Protein AF-A0AAD7VW87-F1 (afdb_monomer_lite)

Radius of gyration: 17.22 Å; chains: 1; bounding box: 42×26×53 Å

pLDDT: mean 72.44, std 13.9, range [43.69, 93.88]

Secondary structure (DSSP, 8-state):
--HHHHHHHHHHHHHHHHHHHSTT--HHHHHHHHHHHHHHHHHHHHHHHTT--S-TT-PPPHHHHHHHHHHHHHHHHHHHHHHHTT---TTHHHHHHHHHHSBPPPBHHHHT--SHHHHHHHHHHHHHH-SSSSPPBHHHHHHGGG--S-TTHHHHHHHHHHHHHHB-HHHHHHHHHHTT-

Sequence (181 aa):
MSEQQRLNNEAITIYLLLQAREKELKEHECVRLLWTTGKISTKAFTVGYKGENKSNSILPSWEEWAFRESMRRTFMVLFLIALLTEIQTDYWPTCSSGLMEAFLPCSEDLWKSSNREDWEAKYKHDLERRQSTEMLKFKTLKNSQQFEQGTDETACLEDLKDCAARVDAFGATVMMAALTL

InterPro domains:
  IPR007219 Xylanolytic transcriptional activator, regulatory domain [PF04082] (53-137)

Organism: NCBI:txid54092

Foldseek 3Di:
DPPVVVVVLVVVLVVLVVVLPPPPPDPVNVVVVLVVLLVLLVVLLCLLQVDPPLDPPDDDQLVSVLSSLVSLLSNLSSVVSCVVSVDDDPSCVCSLVSQQSRAQHFFPQLNPQPDRVSNVVVVVVLVVPQPDSDGHGLVLLQCLVVDDDDPVNVSVVVNVVVRCVGHDPSSVVSSVVSNVD

Structure (mmCIF, N/CA/C/O backbone):
data_AF-A0AAD7VW87-F1
#
_entry.id   AF-A0AAD7VW87-F1
#
loop_
_atom_site.group_PDB
_atom_site.id
_atom_site.type_symbol
_atom_site.label_atom_id
_atom_site.label_alt_id
_atom_site.label_comp_id
_atom_site.label_asym_id
_atom_site.label_entity_id
_atom_site.label_seq_id
_atom_site.pdbx_PDB_ins_code
_atom_site.Cartn_x
_atom_site.Cartn_y
_atom_site.Cartn_z
_atom_site.occupancy
_atom_site.B_iso_or_equiv
_atom_site.auth_seq_id
_atom_site.auth_comp_id
_atom_site.auth_asym_id
_atom_site.auth_atom_id
_atom_site.pdbx_PDB_model_num
ATOM 1 N N . MET A 1 1 ? -13.477 3.279 -7.056 1.00 47.75 1 MET A N 1
ATOM 2 C CA . MET A 1 1 ? -12.502 3.074 -8.153 1.00 47.75 1 MET A CA 1
ATOM 3 C C . MET A 1 1 ? -13.271 2.557 -9.356 1.00 47.75 1 MET A C 1
ATOM 5 O O . MET A 1 1 ? -14.011 1.598 -9.182 1.00 47.75 1 MET A O 1
ATOM 9 N N . SER A 1 2 ? -13.183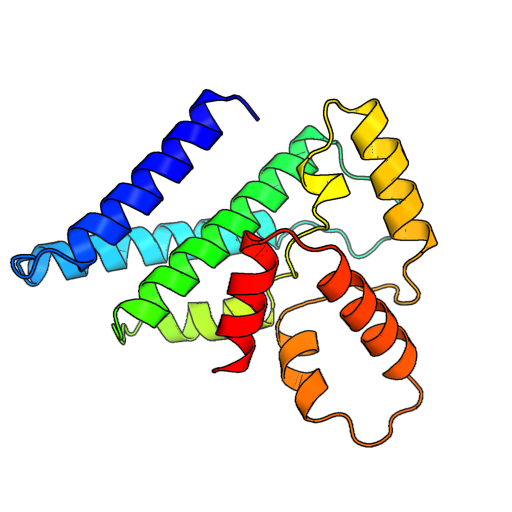 3.198 -10.526 1.00 53.62 2 SER A N 1
ATOM 10 C CA . SER A 1 2 ? -13.823 2.635 -11.720 1.00 53.62 2 SER A CA 1
ATOM 11 C C . SER A 1 2 ? -13.105 1.339 -12.093 1.00 53.62 2 SER A C 1
ATOM 13 O O . SER A 1 2 ? -11.883 1.241 -11.971 1.00 53.62 2 SER A O 1
ATOM 15 N N . GLU A 1 3 ? -13.857 0.339 -12.536 1.00 55.19 3 GLU A N 1
ATOM 16 C CA . GLU A 1 3 ? -13.315 -0.935 -13.019 1.00 55.19 3 GLU A CA 1
ATOM 17 C C . GLU A 1 3 ? -12.207 -0.717 -14.067 1.00 55.19 3 GLU A C 1
ATOM 19 O O . GLU A 1 3 ? -11.168 -1.373 -14.038 1.00 55.19 3 GLU A O 1
ATOM 24 N N . GLN A 1 4 ? -12.362 0.327 -14.886 1.00 47.00 4 GLN A N 1
ATOM 25 C CA . GLN A 1 4 ? -11.379 0.774 -15.867 1.00 47.00 4 GLN A CA 1
ATOM 26 C C . GLN A 1 4 ? -10.015 1.141 -15.260 1.00 47.00 4 GLN A C 1
ATOM 28 O O . GLN A 1 4 ? -8.979 0.826 -15.840 1.00 47.00 4 GLN A O 1
ATOM 33 N N . GLN A 1 5 ? -9.983 1.802 -14.100 1.00 43.69 5 GLN A N 1
ATOM 34 C CA . GLN A 1 5 ? -8.725 2.192 -13.456 1.00 43.69 5 GLN A CA 1
ATOM 35 C C . GLN A 1 5 ? -7.957 0.964 -12.944 1.00 43.69 5 GLN A C 1
ATOM 37 O O . GLN A 1 5 ? -6.731 0.920 -13.038 1.00 43.69 5 GLN A O 1
ATOM 42 N N . ARG A 1 6 ? -8.685 -0.046 -12.443 1.00 53.44 6 ARG A N 1
ATOM 43 C CA . ARG A 1 6 ? -8.113 -1.323 -11.990 1.00 53.44 6 ARG A CA 1
ATOM 44 C C . ARG A 1 6 ? -7.504 -2.086 -13.165 1.00 53.44 6 ARG A C 1
ATOM 46 O O . ARG A 1 6 ? -6.335 -2.451 -13.104 1.00 53.44 6 ARG A O 1
ATOM 53 N N . LEU A 1 7 ? -8.262 -2.217 -14.254 1.00 57.19 7 LEU A N 1
ATOM 54 C CA . LEU A 1 7 ? -7.816 -2.878 -15.482 1.00 57.19 7 LEU A CA 1
ATOM 55 C C . LEU A 1 7 ? -6.590 -2.191 -16.098 1.00 57.19 7 LEU A C 1
ATOM 57 O O . LEU A 1 7 ? -5.672 -2.866 -16.552 1.00 57.19 7 LEU A O 1
ATOM 61 N N . ASN A 1 8 ? -6.528 -0.857 -16.065 1.00 51.19 8 ASN A N 1
ATOM 62 C CA . ASN A 1 8 ? -5.368 -0.117 -16.567 1.00 51.19 8 ASN A CA 1
ATOM 63 C C . ASN A 1 8 ? -4.101 -0.401 -15.742 1.00 51.19 8 ASN A C 1
ATOM 65 O O . ASN A 1 8 ? -3.027 -0.584 -16.313 1.00 51.19 8 ASN A O 1
ATOM 69 N N . ASN A 1 9 ? -4.213 -0.469 -14.413 1.00 52.62 9 ASN A N 1
ATOM 70 C CA . ASN A 1 9 ? -3.076 -0.781 -13.544 1.00 52.62 9 ASN A CA 1
ATOM 71 C C . ASN A 1 9 ? -2.623 -2.242 -13.700 1.00 52.62 9 ASN A C 1
ATOM 73 O O . ASN A 1 9 ? -1.421 -2.509 -13.754 1.00 52.62 9 ASN A O 1
ATOM 77 N N . GLU A 1 10 ? -3.570 -3.176 -13.822 1.00 64.12 10 GLU A N 1
ATOM 78 C CA . GLU A 1 10 ? -3.289 -4.591 -14.099 1.00 64.12 10 GLU A CA 1
ATOM 79 C C . GLU A 1 10 ? -2.579 -4.751 -15.453 1.00 64.12 10 GLU A C 1
ATOM 81 O O . GLU A 1 10 ? -1.539 -5.402 -15.529 1.00 64.12 10 GLU A O 1
ATOM 86 N N . ALA A 1 11 ? -3.061 -4.075 -16.501 1.00 63.34 11 ALA A N 1
ATOM 87 C CA . ALA A 1 11 ? -2.470 -4.112 -17.837 1.00 63.34 11 ALA A CA 1
ATOM 88 C C . ALA A 1 11 ? -1.051 -3.523 -17.881 1.00 63.34 11 ALA A C 1
ATOM 90 O O . ALA A 1 11 ? -0.169 -4.115 -18.497 1.00 63.34 11 ALA A O 1
ATOM 91 N N . ILE A 1 12 ? -0.804 -2.396 -17.200 1.00 65.75 12 ILE A N 1
ATOM 92 C CA . ILE A 1 12 ? 0.541 -1.806 -17.095 1.00 65.75 12 ILE A CA 1
ATOM 93 C C . ILE A 1 12 ? 1.482 -2.753 -16.343 1.00 65.75 12 ILE A C 1
ATOM 95 O O . ILE A 1 12 ? 2.600 -2.978 -16.793 1.00 65.75 12 ILE A O 1
ATOM 99 N N . THR A 1 13 ? 1.032 -3.358 -15.242 1.00 58.69 13 THR A N 1
ATOM 100 C CA . THR A 1 13 ? 1.845 -4.316 -14.473 1.00 58.69 13 THR A CA 1
ATOM 101 C C . THR A 1 13 ? 2.204 -5.543 -15.313 1.00 58.69 13 THR A C 1
ATOM 103 O O . THR A 1 13 ? 3.365 -5.941 -15.357 1.00 58.69 13 THR A O 1
ATOM 106 N N . ILE A 1 14 ? 1.234 -6.110 -16.037 1.00 69.81 14 ILE A N 1
ATOM 107 C CA . ILE A 1 14 ? 1.452 -7.250 -16.938 1.00 69.81 14 ILE A CA 1
ATOM 108 C C . ILE A 1 14 ? 2.393 -6.867 -18.081 1.00 69.81 14 ILE A C 1
ATOM 110 O O . ILE A 1 14 ? 3.319 -7.616 -18.374 1.00 69.81 14 ILE A O 1
ATOM 114 N N . TYR A 1 15 ? 2.197 -5.698 -18.696 1.00 65.56 15 TYR A N 1
ATOM 115 C CA . TYR A 1 15 ? 3.080 -5.191 -19.743 1.00 65.56 15 TYR A CA 1
ATOM 116 C C . TYR A 1 15 ? 4.521 -5.084 -19.241 1.00 65.56 15 TYR A C 1
ATOM 118 O O . TYR A 1 15 ? 5.422 -5.600 -19.890 1.00 65.56 15 TYR A O 1
ATOM 126 N N . LEU A 1 16 ? 4.736 -4.508 -18.054 1.00 62.28 16 LEU A N 1
ATOM 127 C CA . LEU A 1 16 ? 6.062 -4.373 -17.447 1.00 62.28 16 LEU A CA 1
ATOM 128 C C . LEU A 1 16 ? 6.718 -5.736 -17.164 1.00 62.28 16 LEU A C 1
ATOM 130 O O . LEU A 1 16 ? 7.903 -5.911 -17.440 1.00 62.28 16 LEU A O 1
ATOM 134 N N . LEU A 1 17 ? 5.954 -6.714 -16.666 1.00 62.94 17 LEU A N 1
ATOM 135 C CA . LEU A 1 17 ? 6.446 -8.072 -16.400 1.00 62.94 17 LEU A CA 1
ATOM 136 C C . LEU A 1 17 ? 6.761 -8.853 -17.686 1.00 62.94 17 LEU A C 1
ATOM 138 O O . LEU A 1 17 ? 7.748 -9.586 -17.737 1.00 62.94 17 LEU A O 1
ATOM 142 N N . LEU A 1 18 ? 5.942 -8.695 -18.731 1.00 64.25 18 LEU A N 1
ATOM 143 C CA . LEU A 1 18 ? 6.184 -9.295 -20.046 1.00 64.25 18 LEU A CA 1
ATOM 144 C C . LEU A 1 18 ? 7.419 -8.682 -20.709 1.00 64.25 18 LEU A C 1
ATOM 146 O O . LEU A 1 18 ? 8.260 -9.420 -21.219 1.00 64.25 18 LEU A O 1
ATOM 150 N N . GLN A 1 19 ? 7.565 -7.358 -20.632 1.00 61.91 19 GLN A N 1
ATOM 151 C CA . GLN A 1 19 ? 8.712 -6.647 -21.190 1.00 61.91 19 GLN A CA 1
ATOM 152 C C . GLN A 1 19 ? 10.016 -7.043 -20.489 1.00 61.91 19 GLN A C 1
ATOM 154 O O . GLN A 1 19 ? 11.017 -7.265 -21.157 1.00 61.91 19 GLN A O 1
ATOM 159 N N . ALA A 1 20 ? 10.002 -7.215 -19.161 1.00 57.97 20 ALA A N 1
ATOM 160 C CA . ALA A 1 20 ? 11.166 -7.675 -18.398 1.00 57.97 20 ALA A CA 1
ATOM 161 C C . ALA A 1 20 ? 11.607 -9.112 -18.754 1.00 57.97 20 ALA A C 1
ATOM 163 O O . ALA A 1 20 ? 12.756 -9.485 -18.519 1.00 57.97 20 ALA A O 1
ATOM 164 N N . ARG A 1 21 ? 10.706 -9.931 -19.317 1.00 55.78 21 ARG A N 1
ATOM 165 C CA . ARG A 1 21 ? 10.986 -11.313 -19.739 1.00 55.78 21 ARG A CA 1
ATOM 166 C C . ARG A 1 21 ? 11.556 -11.400 -21.157 1.00 55.78 21 ARG A C 1
ATOM 168 O O . ARG A 1 21 ? 12.290 -12.345 -21.457 1.00 55.78 21 ARG A O 1
ATOM 175 N N . GLU A 1 22 ? 11.215 -10.462 -22.037 1.00 61.41 22 GLU A N 1
ATOM 176 C CA . GLU A 1 22 ? 11.776 -10.406 -23.387 1.00 61.41 22 GLU A CA 1
ATOM 177 C C . GLU A 1 22 ? 13.204 -9.849 -23.338 1.00 61.41 22 GLU A C 1
ATOM 179 O O . GLU A 1 22 ? 13.445 -8.696 -22.997 1.00 61.41 22 GLU A O 1
ATOM 184 N N . LYS A 1 23 ? 14.181 -10.687 -23.705 1.00 51.75 23 LYS A N 1
ATOM 185 C CA . LYS A 1 23 ? 15.626 -10.385 -23.685 1.00 51.75 23 LYS A CA 1
ATOM 186 C C . LYS A 1 23 ? 16.071 -9.271 -24.657 1.00 51.75 23 LYS A C 1
ATOM 188 O O . LYS A 1 23 ? 17.268 -9.095 -24.854 1.00 51.75 23 LYS A O 1
ATOM 193 N N . GLU A 1 24 ? 15.141 -8.547 -25.277 1.00 51.81 24 GLU A N 1
ATOM 194 C CA . GLU A 1 24 ? 15.403 -7.566 -26.340 1.00 51.81 24 GLU A CA 1
ATOM 195 C C . GLU A 1 24 ? 15.023 -6.128 -25.974 1.00 51.81 24 GLU A C 1
ATOM 197 O O . GLU A 1 24 ? 14.881 -5.274 -26.850 1.00 51.81 24 GLU A O 1
ATOM 202 N N . LEU A 1 25 ? 14.894 -5.803 -24.688 1.00 53.28 25 LEU A N 1
ATOM 203 C CA . LEU A 1 25 ? 14.846 -4.395 -24.318 1.00 53.28 25 LEU A CA 1
ATOM 204 C C . LEU A 1 25 ? 16.186 -3.739 -24.660 1.00 53.28 25 LEU A C 1
ATOM 206 O O . LEU A 1 25 ? 17.227 -4.024 -24.065 1.00 53.28 25 LEU A O 1
ATOM 210 N N . LYS A 1 26 ? 16.151 -2.818 -25.624 1.00 58.00 26 LYS A N 1
ATOM 211 C CA . LYS A 1 26 ? 17.278 -1.921 -25.874 1.00 58.00 26 LYS A CA 1
ATOM 212 C C . LYS A 1 26 ? 17.515 -1.127 -24.594 1.00 58.00 26 LYS A C 1
ATOM 214 O O . LYS A 1 26 ? 16.571 -0.608 -24.006 1.00 58.00 26 LYS A O 1
ATOM 219 N N . GLU A 1 27 ? 18.771 -0.988 -24.189 1.00 58.34 27 GLU A N 1
ATOM 220 C CA . GLU A 1 27 ? 19.193 -0.326 -22.945 1.00 58.34 27 GLU A CA 1
ATOM 221 C C . GLU A 1 27 ? 18.482 1.026 -22.705 1.00 58.34 27 GLU A C 1
ATOM 223 O O . GLU A 1 27 ? 18.021 1.328 -21.605 1.00 58.34 27 GLU A O 1
ATOM 228 N N . HIS A 1 28 ? 18.263 1.799 -23.772 1.00 59.06 28 HIS A N 1
ATOM 229 C CA . HIS A 1 28 ? 17.542 3.073 -23.740 1.00 59.06 28 HIS A CA 1
ATOM 230 C C . HIS A 1 28 ? 16.044 2.961 -23.370 1.00 59.06 28 HIS A C 1
ATOM 232 O O . HIS A 1 28 ? 15.487 3.865 -22.744 1.00 59.06 28 HIS A O 1
ATOM 238 N N . GLU A 1 29 ? 15.367 1.874 -23.741 1.00 62.22 29 GLU A N 1
ATOM 239 C CA . GLU A 1 29 ? 13.963 1.626 -23.390 1.00 62.22 29 GLU A CA 1
ATOM 240 C C . GLU A 1 29 ? 13.826 1.217 -21.921 1.00 62.22 29 GLU A C 1
ATOM 242 O O . GLU A 1 29 ? 12.961 1.766 -21.237 1.00 62.22 29 GLU A O 1
ATOM 247 N N . CYS A 1 30 ? 14.744 0.388 -21.404 1.00 58.66 30 CYS A N 1
ATOM 248 C CA . CYS A 1 30 ? 14.860 0.103 -19.968 1.00 58.66 30 CYS A CA 1
ATOM 249 C C . CYS A 1 30 ? 15.041 1.387 -19.154 1.00 58.66 30 CYS A C 1
ATOM 251 O O . CYS A 1 30 ? 14.292 1.637 -18.212 1.00 58.66 30 CYS A O 1
ATOM 253 N N . VAL A 1 31 ? 15.991 2.245 -19.543 1.00 62.06 31 VAL A N 1
ATOM 254 C CA . VAL A 1 31 ? 16.273 3.506 -18.837 1.00 62.06 31 VAL A CA 1
ATOM 255 C C . VAL A 1 31 ? 15.054 4.435 -18.831 1.00 62.06 31 VAL A C 1
ATOM 257 O O . VAL A 1 31 ? 14.722 5.014 -17.795 1.00 62.06 31 VAL A O 1
ATOM 260 N N . ARG A 1 32 ? 14.323 4.556 -19.950 1.00 67.19 32 ARG A N 1
ATOM 261 C CA . ARG A 1 32 ? 13.085 5.360 -20.005 1.00 67.19 32 ARG A CA 1
ATOM 262 C C . ARG A 1 32 ? 11.961 4.772 -19.157 1.00 67.19 32 ARG A C 1
ATOM 264 O O . ARG A 1 32 ? 11.203 5.536 -18.548 1.00 67.19 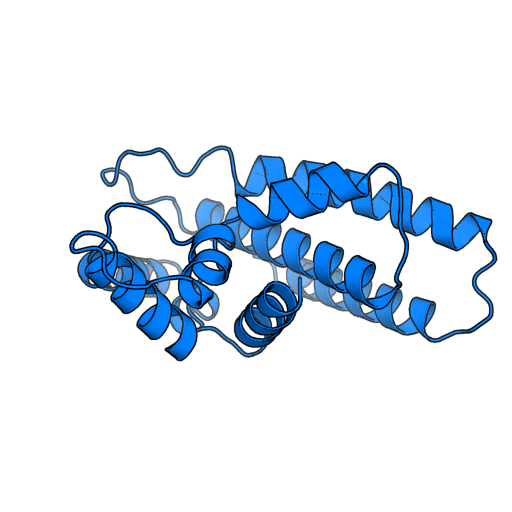32 ARG A O 1
ATOM 271 N N . LEU A 1 33 ? 11.851 3.447 -19.112 1.00 66.44 33 LEU A N 1
ATOM 272 C CA . LEU A 1 33 ? 10.872 2.736 -18.297 1.00 66.44 33 LEU A CA 1
ATOM 273 C C . LEU A 1 33 ? 11.137 2.967 -16.808 1.00 66.44 33 LEU A C 1
ATOM 275 O O . LEU A 1 33 ? 10.233 3.366 -16.076 1.00 66.44 33 LEU A O 1
ATOM 279 N N . LEU A 1 34 ? 12.390 2.816 -16.384 1.00 65.44 34 LEU A N 1
ATOM 280 C CA . LEU A 1 34 ? 12.852 3.069 -15.021 1.00 65.44 34 LEU A CA 1
ATOM 281 C C . LEU A 1 34 ? 12.665 4.520 -14.609 1.00 65.44 34 LEU A C 1
ATOM 283 O O . LEU A 1 34 ? 12.157 4.796 -13.528 1.00 65.44 34 LEU A O 1
ATOM 287 N N . TRP A 1 35 ? 13.023 5.457 -15.485 1.00 67.25 35 TRP A N 1
ATOM 288 C CA . TRP A 1 35 ? 12.849 6.883 -15.242 1.00 67.25 35 TRP A CA 1
ATOM 289 C C . TRP A 1 35 ? 11.381 7.249 -15.022 1.00 67.25 35 TRP A C 1
ATOM 291 O O . TRP A 1 35 ? 11.024 7.951 -14.073 1.00 67.25 35 TRP A O 1
ATOM 301 N N . THR A 1 36 ? 10.509 6.750 -15.899 1.00 71.31 36 THR A N 1
ATOM 302 C CA . THR A 1 36 ? 9.063 6.958 -15.789 1.00 71.31 36 THR A CA 1
ATOM 303 C C . THR A 1 36 ? 8.527 6.324 -14.509 1.00 71.31 36 THR A C 1
ATOM 305 O O . THR A 1 36 ? 7.801 6.975 -13.759 1.00 71.31 36 THR A O 1
ATOM 308 N N . THR A 1 37 ? 8.958 5.099 -14.214 1.00 67.06 37 THR A N 1
ATOM 309 C CA . THR A 1 37 ? 8.593 4.347 -13.010 1.00 67.06 37 THR A CA 1
ATOM 310 C C . THR A 1 37 ? 9.037 5.065 -11.736 1.00 67.06 37 THR A C 1
ATOM 312 O O . THR A 1 37 ? 8.225 5.226 -10.833 1.00 67.06 37 THR A O 1
ATOM 315 N N . GLY A 1 38 ? 10.258 5.602 -11.685 1.00 68.50 38 GLY A N 1
ATOM 316 C CA . GLY A 1 38 ? 10.770 6.387 -10.558 1.00 68.50 38 GLY A CA 1
ATOM 317 C C . GLY A 1 38 ? 10.014 7.703 -10.340 1.00 68.50 38 GLY A C 1
ATOM 318 O O . GLY A 1 38 ? 9.736 8.106 -9.207 1.00 68.50 38 GLY A O 1
ATOM 319 N N . LYS A 1 39 ? 9.601 8.376 -11.421 1.00 72.81 39 LYS A N 1
ATOM 320 C CA . LYS A 1 39 ? 8.755 9.577 -11.319 1.00 72.81 39 LYS A CA 1
ATOM 321 C C . LYS A 1 39 ? 7.357 9.253 -10.802 1.00 72.81 39 LYS A C 1
ATOM 323 O O . LYS A 1 39 ? 6.833 9.982 -9.955 1.00 72.81 39 LYS A O 1
ATOM 328 N N . ILE A 1 40 ? 6.754 8.175 -11.304 1.00 72.81 40 ILE A N 1
ATOM 329 C CA . ILE A 1 40 ? 5.436 7.719 -10.855 1.00 72.81 40 ILE A CA 1
ATOM 330 C C . ILE A 1 40 ? 5.517 7.258 -9.401 1.00 72.81 40 ILE A C 1
ATOM 332 O O . ILE A 1 40 ? 4.670 7.669 -8.616 1.00 72.81 40 ILE A O 1
ATOM 336 N N . SER A 1 41 ? 6.540 6.491 -9.015 1.00 69.56 41 SER A N 1
ATOM 337 C CA . SER A 1 41 ? 6.716 6.001 -7.645 1.00 69.56 41 SER A CA 1
ATOM 338 C C . SER A 1 41 ? 6.890 7.154 -6.659 1.00 69.56 41 SER A C 1
ATOM 340 O O . SER A 1 41 ? 6.217 7.177 -5.637 1.00 69.56 41 SER A O 1
ATOM 342 N N . THR A 1 42 ? 7.676 8.180 -6.997 1.00 71.38 42 THR A N 1
ATOM 343 C CA . THR A 1 42 ? 7.831 9.381 -6.156 1.00 71.38 42 THR A CA 1
ATOM 344 C C . THR A 1 42 ? 6.494 10.100 -5.949 1.00 71.38 42 THR A C 1
ATOM 346 O O . THR A 1 42 ? 6.138 10.502 -4.836 1.00 71.38 42 THR A O 1
ATOM 349 N N . LYS A 1 43 ? 5.704 10.247 -7.018 1.00 74.31 43 LYS A N 1
ATOM 350 C CA . LYS A 1 43 ? 4.379 10.872 -6.936 1.00 74.31 43 LYS A CA 1
ATOM 351 C C . LYS A 1 43 ? 3.380 9.993 -6.174 1.00 74.31 43 LYS A C 1
ATOM 353 O O . LYS A 1 43 ? 2.602 10.504 -5.377 1.00 74.31 43 LYS A O 1
ATOM 358 N N . ALA A 1 44 ? 3.426 8.681 -6.377 1.00 71.88 44 ALA A N 1
ATOM 359 C CA . ALA A 1 44 ? 2.585 7.712 -5.688 1.00 71.88 44 ALA A CA 1
ATOM 360 C C . ALA A 1 44 ? 2.883 7.653 -4.193 1.00 71.88 44 ALA A C 1
ATOM 362 O O . ALA A 1 44 ? 1.958 7.706 -3.388 1.00 71.88 44 ALA A O 1
ATOM 363 N N . PHE A 1 45 ? 4.165 7.645 -3.830 1.00 70.94 45 PHE A N 1
ATOM 364 C CA . PHE A 1 45 ? 4.624 7.712 -2.454 1.00 70.94 45 PHE A CA 1
ATOM 365 C C . PHE A 1 45 ? 4.147 9.000 -1.787 1.00 70.94 45 PHE A C 1
ATOM 367 O O . PHE A 1 45 ? 3.486 8.952 -0.757 1.00 70.94 45 PHE A O 1
ATOM 374 N N . THR A 1 46 ? 4.393 10.161 -2.401 1.00 71.06 46 THR A N 1
ATOM 375 C CA . THR A 1 46 ? 3.972 11.442 -1.811 1.00 71.06 46 THR A CA 1
ATOM 376 C C . THR A 1 46 ? 2.459 11.538 -1.623 1.00 71.06 46 THR A C 1
ATOM 378 O O . THR A 1 46 ? 2.027 11.980 -0.565 1.00 71.06 46 THR A O 1
ATOM 381 N N . VAL A 1 47 ? 1.651 11.098 -2.590 1.00 70.31 47 VAL A N 1
ATOM 382 C CA . VAL A 1 47 ? 0.180 11.138 -2.502 1.00 70.31 47 VAL A CA 1
ATOM 383 C C . VAL A 1 47 ? -0.371 10.106 -1.512 1.00 70.31 47 VAL A C 1
ATOM 385 O O . VAL A 1 47 ? -1.233 10.442 -0.704 1.00 70.31 47 VAL A O 1
ATOM 388 N N . GLY A 1 48 ? 0.146 8.875 -1.530 1.00 63.75 48 GLY A N 1
ATOM 389 C CA . GLY A 1 48 ? -0.250 7.824 -0.589 1.00 63.75 48 GLY A CA 1
ATOM 390 C C . GLY A 1 48 ? 0.177 8.109 0.856 1.00 63.75 48 GLY A C 1
ATOM 391 O O . GLY A 1 48 ? -0.463 7.618 1.779 1.00 63.75 48 GLY A O 1
ATOM 392 N N . TYR A 1 49 ? 1.221 8.925 1.057 1.00 66.19 49 TYR A N 1
ATOM 393 C CA . TYR A 1 49 ? 1.814 9.213 2.368 1.00 66.19 49 TYR A CA 1
ATOM 394 C C . TYR A 1 49 ? 1.369 10.554 2.991 1.00 66.19 49 TYR A C 1
ATOM 396 O O . TYR A 1 49 ? 1.132 10.619 4.195 1.00 66.19 49 TYR A O 1
ATOM 404 N N . LYS A 1 50 ? 1.223 11.647 2.219 1.00 54.72 50 LYS A N 1
ATOM 405 C CA . LYS A 1 50 ? 1.061 13.029 2.749 1.00 54.72 50 LYS A CA 1
ATOM 406 C C . LYS A 1 50 ? -0.302 13.385 3.376 1.00 54.72 50 LYS A C 1
ATOM 408 O O . LYS A 1 50 ? -0.648 14.562 3.426 1.00 54.72 50 LYS A O 1
ATOM 413 N N . GLY A 1 51 ? -1.098 12.450 3.892 1.00 50.25 51 GLY A N 1
ATOM 414 C CA . GLY A 1 51 ? -2.349 12.894 4.535 1.00 50.25 51 GLY A CA 1
ATOM 415 C C . GLY A 1 51 ? -3.141 11.903 5.365 1.00 50.25 51 GLY A C 1
ATOM 416 O O . GLY A 1 51 ? -4.329 12.132 5.555 1.00 50.25 51 GLY A O 1
ATOM 417 N N . GLU A 1 52 ? -2.526 10.841 5.875 1.00 54.69 52 GLU A N 1
ATOM 418 C CA . GLU A 1 52 ? -3.091 10.213 7.068 1.00 54.69 52 GLU A CA 1
ATOM 419 C C . GLU A 1 52 ? -2.707 11.124 8.239 1.00 54.69 52 GLU A C 1
ATOM 421 O O . GLU A 1 52 ? -1.599 11.074 8.775 1.00 54.69 52 GLU A O 1
ATOM 426 N N . ASN A 1 53 ? -3.579 12.099 8.520 1.00 45.31 53 ASN A N 1
ATOM 427 C CA . ASN A 1 53 ? -3.413 13.000 9.653 1.00 45.31 53 ASN A CA 1
ATOM 428 C C . ASN A 1 53 ? -3.213 12.158 10.914 1.00 45.31 53 ASN A C 1
ATOM 430 O O . ASN A 1 53 ? -3.994 11.254 11.194 1.00 45.31 53 ASN A O 1
ATOM 434 N N . LYS A 1 54 ? -2.190 12.517 11.695 1.00 45.94 54 LYS A N 1
ATOM 435 C CA . LYS A 1 54 ? -1.802 11.947 12.998 1.00 45.94 54 LYS A CA 1
ATOM 436 C C . LYS A 1 54 ? -2.872 12.078 14.100 1.00 45.94 54 LYS A C 1
ATOM 438 O O . LYS A 1 54 ? -2.560 11.997 15.282 1.00 45.94 54 LYS A O 1
ATOM 443 N N . SER A 1 55 ? -4.123 12.335 13.739 1.00 44.03 55 SER A N 1
ATOM 444 C CA . SER A 1 55 ? -5.251 12.411 14.650 1.00 44.03 55 SER A CA 1
ATOM 445 C C . SER A 1 55 ? -6.256 11.344 14.243 1.00 44.03 55 SER A C 1
ATOM 447 O O . SER A 1 55 ? -6.946 11.501 13.236 1.00 44.03 55 SER A O 1
ATOM 449 N N . ASN A 1 56 ? -6.375 10.300 15.060 1.00 50.25 56 ASN A N 1
ATOM 450 C CA . ASN A 1 56 ? -7.372 9.223 14.987 1.00 50.25 56 ASN A CA 1
ATOM 451 C C . ASN A 1 56 ? -8.848 9.704 15.035 1.00 50.25 56 ASN A C 1
ATOM 453 O O . ASN A 1 56 ? -9.738 8.925 15.352 1.00 50.25 56 ASN A O 1
ATOM 457 N N . SER A 1 57 ? -9.137 10.984 14.782 1.00 50.47 57 SER A N 1
ATOM 458 C CA . SER A 1 57 ? -10.438 11.612 15.016 1.00 50.47 57 SER A CA 1
ATOM 459 C C . SER A 1 57 ? -11.303 11.792 13.769 1.00 50.47 57 SER A C 1
ATOM 461 O O . SER A 1 57 ? -12.499 12.030 13.920 1.00 50.47 57 SER A O 1
ATOM 463 N N . ILE A 1 58 ? -10.756 11.686 12.550 1.00 63.09 58 ILE A N 1
ATOM 464 C CA . ILE A 1 58 ? -11.545 11.859 11.320 1.00 63.09 58 ILE A CA 1
ATOM 465 C C . ILE A 1 58 ? -11.301 10.680 10.381 1.00 63.09 58 ILE A C 1
ATOM 467 O O . ILE A 1 58 ? -10.232 10.551 9.786 1.00 63.09 58 ILE A O 1
ATOM 471 N N . LEU A 1 59 ? -12.325 9.835 10.250 1.00 73.44 59 LEU A N 1
ATOM 472 C CA . LEU A 1 59 ? -12.400 8.779 9.246 1.00 73.44 59 LEU A CA 1
ATOM 473 C C . LEU A 1 59 ? -12.236 9.410 7.847 1.00 73.44 59 LEU A C 1
ATOM 475 O O . LEU A 1 59 ? -12.966 10.360 7.541 1.00 73.44 59 LEU A O 1
ATOM 479 N N . PRO A 1 60 ? -11.314 8.934 6.991 1.00 82.50 60 PRO A N 1
ATOM 480 C CA . PRO A 1 60 ? -11.263 9.402 5.610 1.00 82.50 60 PRO A CA 1
ATOM 481 C C . PRO A 1 60 ? -12.571 9.058 4.884 1.00 82.50 60 PRO A C 1
ATOM 483 O O . PRO A 1 60 ? -13.289 8.140 5.274 1.00 82.50 60 PRO A O 1
ATOM 486 N N . SER A 1 61 ? -12.884 9.766 3.797 1.00 87.12 61 SER A N 1
ATOM 487 C CA . SER A 1 61 ? -13.941 9.293 2.901 1.00 87.12 61 SER A CA 1
ATOM 488 C C . SER A 1 61 ? -13.491 8.006 2.204 1.00 87.12 61 SER A C 1
ATOM 490 O O . SER A 1 61 ? -12.300 7.818 1.943 1.00 87.12 61 SER A O 1
ATOM 492 N N . TRP A 1 62 ? -14.437 7.128 1.864 1.00 86.69 62 TRP A N 1
ATOM 493 C CA . TRP A 1 62 ? -14.132 5.878 1.160 1.00 86.69 62 TRP A CA 1
ATOM 494 C C . TRP A 1 62 ? -13.379 6.111 -0.155 1.00 86.69 62 TRP A C 1
ATOM 496 O O . TRP A 1 62 ? -12.444 5.383 -0.476 1.00 86.69 62 TRP A O 1
ATOM 506 N N . GLU A 1 63 ? -13.744 7.150 -0.905 1.00 87.62 63 GLU A N 1
ATOM 507 C CA . GLU A 1 63 ? -13.111 7.499 -2.175 1.00 87.62 63 GLU A CA 1
ATOM 508 C C . GLU A 1 63 ? -11.658 7.939 -1.979 1.00 87.62 63 GLU A C 1
ATOM 510 O O . GLU A 1 63 ? -10.779 7.509 -2.727 1.00 87.62 63 GLU A O 1
ATOM 515 N N . GLU A 1 64 ? -11.403 8.753 -0.953 1.00 85.38 64 GLU A N 1
ATOM 516 C CA . GLU A 1 64 ? -10.061 9.223 -0.616 1.00 85.38 64 GLU A CA 1
ATOM 517 C C . GLU A 1 64 ? -9.191 8.074 -0.102 1.00 85.38 64 GLU A C 1
ATOM 519 O O . GLU A 1 64 ? -8.048 7.912 -0.534 1.00 85.38 64 GLU A O 1
ATOM 524 N N . TRP A 1 65 ? -9.742 7.231 0.775 1.00 87.88 65 TRP A N 1
ATOM 525 C CA . TRP A 1 65 ? -9.063 6.031 1.250 1.00 87.88 65 TRP A CA 1
ATOM 526 C C . TRP A 1 65 ? -8.729 5.084 0.094 1.00 87.88 65 TRP A C 1
ATOM 528 O O . TRP A 1 65 ? -7.581 4.659 -0.039 1.00 87.88 65 TRP A O 1
ATOM 538 N N . ALA A 1 66 ? -9.695 4.797 -0.782 1.00 88.56 66 ALA A N 1
ATOM 539 C CA . ALA A 1 66 ? -9.509 3.884 -1.904 1.00 88.56 66 ALA A CA 1
ATOM 540 C C . ALA A 1 66 ? -8.464 4.420 -2.889 1.00 88.56 66 ALA A C 1
ATOM 542 O O . ALA A 1 66 ? -7.647 3.655 -3.408 1.00 88.56 66 ALA A O 1
ATOM 543 N N . PHE A 1 67 ? -8.459 5.733 -3.134 1.00 85.56 67 PHE A N 1
ATOM 544 C CA . PHE A 1 67 ? -7.443 6.379 -3.955 1.00 85.56 67 PHE A CA 1
ATOM 545 C C . PHE A 1 67 ? -6.050 6.246 -3.329 1.00 85.56 67 PHE A C 1
ATOM 547 O O . PHE A 1 67 ? -5.125 5.777 -3.993 1.00 85.56 67 PHE A O 1
ATOM 554 N N . ARG A 1 68 ? -5.898 6.574 -2.042 1.00 83.88 68 ARG A N 1
ATOM 555 C CA . ARG A 1 68 ? -4.620 6.451 -1.319 1.00 83.88 68 ARG A CA 1
ATOM 556 C C . ARG A 1 68 ? -4.102 5.023 -1.291 1.00 83.88 68 ARG A C 1
ATOM 558 O O . ARG A 1 68 ? -2.930 4.802 -1.585 1.00 83.88 68 ARG A O 1
ATOM 565 N N . GLU A 1 69 ? -4.968 4.059 -0.998 1.00 86.69 69 GLU A N 1
ATOM 566 C CA . GLU A 1 69 ? -4.610 2.642 -0.989 1.00 86.69 69 GLU A CA 1
ATOM 567 C C . GLU A 1 69 ? -4.181 2.164 -2.379 1.00 86.69 69 GLU A C 1
ATOM 569 O O . GLU A 1 69 ? -3.173 1.472 -2.517 1.00 86.69 69 GLU A O 1
ATOM 574 N N . SER A 1 70 ? -4.870 2.612 -3.431 1.00 86.88 70 SER A N 1
ATOM 575 C CA . SER A 1 70 ? -4.474 2.321 -4.813 1.00 86.88 70 SER A CA 1
ATOM 576 C C . SER A 1 70 ? -3.092 2.895 -5.139 1.00 86.88 70 SER A C 1
ATOM 578 O O . SER A 1 70 ? -2.279 2.222 -5.776 1.00 86.88 70 SER A O 1
ATOM 580 N N . MET A 1 71 ? -2.785 4.112 -4.675 1.00 83.62 71 MET A N 1
ATOM 581 C CA . MET A 1 71 ? -1.459 4.714 -4.845 1.00 83.62 71 MET A CA 1
ATOM 582 C C . MET A 1 71 ? -0.383 3.967 -4.045 1.00 83.62 71 MET A C 1
ATOM 584 O O . MET A 1 71 ? 0.700 3.736 -4.585 1.00 83.62 71 MET A O 1
ATOM 588 N N . ARG A 1 72 ? -0.676 3.526 -2.811 1.00 85.00 72 ARG A N 1
ATOM 589 C CA . ARG A 1 72 ? 0.228 2.678 -2.010 1.00 85.00 72 ARG A CA 1
ATOM 590 C C . ARG A 1 72 ? 0.546 1.370 -2.726 1.00 85.00 72 ARG A C 1
ATOM 592 O O . ARG A 1 72 ? 1.716 1.058 -2.931 1.00 85.00 72 ARG A O 1
ATOM 599 N N . ARG A 1 73 ? -0.478 0.644 -3.179 1.00 86.75 73 ARG A N 1
ATOM 600 C CA . ARG A 1 73 ? -0.316 -0.621 -3.912 1.00 86.75 73 ARG A CA 1
ATOM 601 C C . ARG A 1 73 ? 0.429 -0.422 -5.234 1.00 86.75 73 ARG A C 1
ATOM 603 O O . ARG A 1 73 ? 1.302 -1.216 -5.562 1.00 86.75 73 ARG A O 1
ATOM 610 N N . THR A 1 74 ? 0.178 0.680 -5.944 1.00 83.06 74 THR A N 1
ATOM 611 C CA . THR A 1 74 ? 0.937 1.043 -7.157 1.00 83.06 74 THR A CA 1
ATOM 612 C C . THR A 1 74 ? 2.412 1.272 -6.841 1.00 83.06 74 THR A C 1
ATOM 614 O O . THR A 1 74 ? 3.277 0.722 -7.514 1.00 83.06 74 THR A O 1
ATOM 617 N N . PHE A 1 75 ? 2.719 2.044 -5.797 1.00 81.19 75 PHE A N 1
ATOM 618 C CA . PHE A 1 75 ? 4.095 2.251 -5.350 1.00 81.19 75 PHE A CA 1
ATOM 619 C C . PHE A 1 75 ? 4.789 0.920 -5.014 1.00 81.19 75 PHE A C 1
ATOM 621 O O . PHE A 1 75 ? 5.906 0.690 -5.470 1.00 81.19 75 PHE A O 1
ATOM 628 N N . MET A 1 76 ? 4.106 0.021 -4.297 1.00 81.38 76 MET A N 1
ATOM 629 C CA . MET A 1 76 ? 4.619 -1.313 -3.966 1.00 81.38 76 MET A CA 1
ATOM 630 C C . MET A 1 76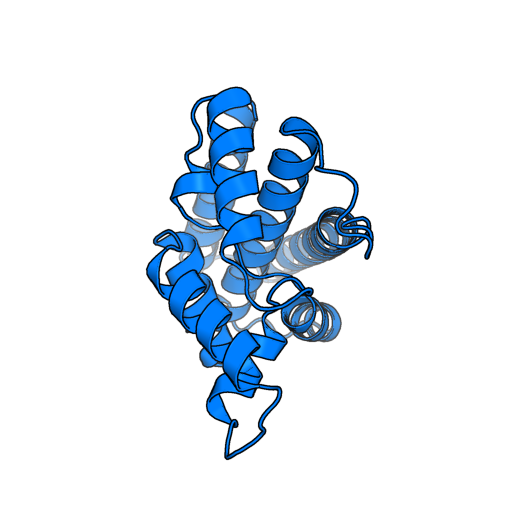 ? 4.879 -2.174 -5.215 1.00 81.38 76 MET A C 1
ATOM 632 O O . MET A 1 76 ? 5.911 -2.832 -5.285 1.00 81.38 76 MET A O 1
ATOM 636 N N . VAL A 1 77 ? 4.001 -2.150 -6.228 1.00 80.75 77 VAL A N 1
ATOM 637 C CA . VAL A 1 77 ? 4.229 -2.852 -7.509 1.00 80.75 77 VAL A CA 1
ATOM 638 C C . VAL A 1 77 ? 5.482 -2.329 -8.205 1.00 80.75 77 VAL A C 1
ATOM 640 O O . VAL A 1 77 ? 6.338 -3.110 -8.613 1.00 80.75 77 VAL A O 1
ATOM 643 N N . LEU A 1 78 ? 5.610 -1.006 -8.327 1.00 76.62 78 LEU A N 1
ATOM 644 C CA . LEU A 1 78 ? 6.771 -0.382 -8.967 1.00 76.62 78 LEU A CA 1
ATOM 645 C C . LEU A 1 78 ? 8.064 -0.709 -8.215 1.00 76.62 78 LEU A C 1
ATOM 647 O O . LEU A 1 78 ? 9.107 -0.925 -8.829 1.00 76.62 78 LEU A O 1
ATOM 651 N N . PHE A 1 79 ? 7.977 -0.791 -6.890 1.00 75.00 79 PHE A N 1
ATOM 652 C CA . PHE A 1 79 ? 9.072 -1.233 -6.049 1.00 75.00 79 PHE A CA 1
ATOM 653 C C . PHE A 1 79 ? 9.458 -2.699 -6.321 1.00 75.00 79 PHE A C 1
ATOM 655 O O . PHE A 1 79 ? 10.632 -2.974 -6.559 1.00 75.00 79 PHE A O 1
ATOM 662 N N . LEU A 1 80 ? 8.489 -3.623 -6.371 1.00 75.50 80 LEU A N 1
ATOM 663 C CA . LEU A 1 80 ? 8.736 -5.034 -6.701 1.00 75.50 80 LEU A CA 1
ATOM 664 C C . LEU A 1 80 ? 9.381 -5.207 -8.079 1.00 75.50 80 LEU A C 1
ATOM 666 O O . LEU A 1 80 ? 10.331 -5.971 -8.217 1.00 75.50 80 LEU A O 1
ATOM 670 N N . ILE A 1 81 ? 8.899 -4.484 -9.092 1.00 73.19 81 ILE A N 1
ATOM 671 C CA . ILE A 1 81 ? 9.464 -4.534 -10.450 1.00 73.19 81 ILE A CA 1
ATOM 672 C C . ILE A 1 81 ? 10.939 -4.150 -10.428 1.00 73.19 81 ILE A C 1
ATOM 674 O O . ILE A 1 81 ? 11.768 -4.788 -11.074 1.00 73.19 81 ILE A O 1
ATOM 678 N N . ALA A 1 82 ? 11.292 -3.126 -9.665 1.00 70.88 82 ALA A N 1
ATOM 679 C CA . ALA A 1 82 ? 12.677 -2.713 -9.598 1.00 70.88 82 ALA A CA 1
ATOM 680 C C . ALA A 1 82 ? 13.563 -3.647 -8.771 1.00 70.88 82 ALA A C 1
ATOM 682 O O . ALA A 1 82 ? 14.731 -3.803 -9.109 1.00 70.88 82 ALA A O 1
ATOM 683 N N . LEU A 1 83 ? 13.019 -4.309 -7.742 1.00 70.44 83 LEU A N 1
ATOM 684 C CA . LEU A 1 83 ? 13.730 -5.405 -7.080 1.00 70.44 83 LEU A CA 1
ATOM 685 C C . LEU A 1 83 ? 14.018 -6.552 -8.048 1.00 70.44 83 LEU A C 1
ATOM 687 O O . LEU A 1 83 ? 15.146 -7.025 -8.116 1.00 70.44 83 LEU A O 1
ATOM 691 N N . LEU A 1 84 ? 13.013 -6.972 -8.819 1.00 68.69 84 LEU A N 1
ATOM 692 C CA . LEU A 1 84 ? 13.122 -8.102 -9.746 1.00 68.69 84 LEU A CA 1
ATOM 693 C C . LEU A 1 84 ? 14.050 -7.836 -10.931 1.00 68.69 84 LEU A C 1
ATOM 695 O O . LEU A 1 84 ? 14.569 -8.775 -11.523 1.00 68.69 84 LEU A O 1
ATOM 699 N N . THR A 1 85 ? 14.223 -6.574 -11.309 1.00 65.38 85 THR A N 1
ATOM 700 C CA . THR A 1 85 ? 15.048 -6.204 -12.462 1.00 65.38 85 THR A CA 1
ATOM 701 C C . THR A 1 85 ? 16.510 -5.935 -12.083 1.00 65.38 85 THR A C 1
ATOM 703 O O . THR A 1 85 ? 17.316 -5.697 -12.976 1.00 65.38 85 THR A O 1
ATOM 706 N N . GLU A 1 86 ? 16.867 -5.988 -10.789 1.00 60.69 86 GLU A N 1
ATOM 707 C CA . GLU A 1 86 ? 18.207 -5.681 -10.245 1.00 60.69 86 GLU A CA 1
ATOM 708 C C . GLU A 1 86 ? 18.767 -4.311 -10.677 1.00 60.69 86 GLU A C 1
ATOM 710 O O . GLU A 1 86 ? 19.966 -4.041 -10.576 1.00 60.69 86 GLU A O 1
ATOM 715 N N . ILE A 1 87 ? 17.908 -3.406 -11.154 1.00 55.56 87 ILE A N 1
ATOM 716 C CA . ILE A 1 87 ? 18.371 -2.158 -11.748 1.00 55.56 87 ILE A CA 1
ATOM 717 C C . ILE A 1 87 ? 18.678 -1.157 -10.637 1.00 55.56 87 ILE A C 1
ATOM 719 O O . ILE A 1 87 ? 17.809 -0.436 -10.143 1.00 55.56 87 ILE A O 1
ATOM 723 N N . GLN A 1 88 ? 19.956 -1.089 -10.266 1.00 51.19 88 GLN A N 1
ATOM 724 C CA . GLN A 1 88 ? 20.495 -0.011 -9.448 1.00 51.19 88 GLN A CA 1
ATOM 725 C C . GLN A 1 88 ? 20.458 1.286 -10.260 1.00 51.19 88 GLN A C 1
ATOM 727 O O . GLN A 1 88 ? 21.284 1.519 -11.138 1.00 51.19 88 GLN A O 1
ATOM 732 N N . THR A 1 89 ? 19.47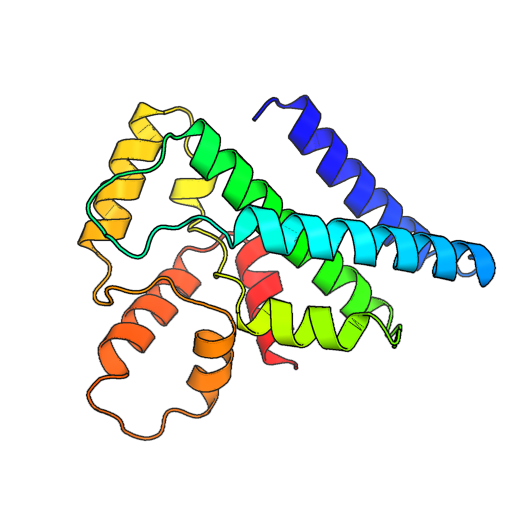1 2.133 -9.988 1.00 51.28 89 THR A N 1
ATOM 733 C CA . THR A 1 89 ? 19.481 3.522 -10.458 1.00 51.28 89 THR A CA 1
ATOM 734 C C . THR A 1 89 ? 19.794 4.437 -9.284 1.00 51.28 89 THR A C 1
ATOM 736 O O . THR A 1 89 ? 19.361 4.174 -8.163 1.00 51.28 89 THR A O 1
ATOM 739 N N . ASP A 1 90 ? 20.454 5.567 -9.533 1.00 51.78 90 ASP A N 1
ATOM 740 C CA . ASP A 1 90 ? 20.694 6.603 -8.512 1.00 51.78 90 ASP A CA 1
ATOM 741 C C . ASP A 1 90 ? 19.391 7.200 -7.929 1.00 51.78 90 ASP A C 1
ATOM 743 O O . ASP A 1 90 ? 19.412 7.930 -6.941 1.00 51.78 90 ASP A O 1
ATOM 747 N N . TYR A 1 91 ? 18.233 6.866 -8.514 1.00 52.69 91 TYR A N 1
ATOM 748 C CA . TYR A 1 91 ? 16.889 7.235 -8.054 1.00 52.69 91 TYR A CA 1
ATOM 749 C C . TYR A 1 91 ? 16.289 6.239 -7.050 1.00 52.69 91 TYR A C 1
ATOM 751 O O . TYR A 1 91 ? 15.300 6.540 -6.375 1.00 52.69 91 TYR A O 1
ATOM 759 N N . TRP A 1 92 ? 16.875 5.048 -6.932 1.00 52.47 92 TRP A N 1
ATOM 760 C CA . TRP A 1 92 ? 16.402 3.980 -6.055 1.00 52.47 92 TRP A CA 1
ATOM 761 C C . TRP A 1 92 ? 16.696 4.134 -4.554 1.00 52.47 92 TRP A C 1
ATOM 763 O O . TRP A 1 92 ? 15.870 3.668 -3.766 1.00 52.47 92 TRP A O 1
ATOM 773 N N . PRO A 1 93 ? 17.751 4.841 -4.100 1.00 47.94 93 PRO A N 1
ATOM 774 C CA . PRO A 1 93 ? 17.960 5.123 -2.675 1.00 47.94 93 PRO A CA 1
ATOM 775 C C . PRO A 1 93 ? 16.784 5.877 -2.033 1.00 47.94 93 PRO A C 1
ATOM 777 O O . PRO A 1 93 ? 16.468 5.691 -0.856 1.00 47.94 93 PRO A O 1
ATOM 780 N N . THR A 1 94 ? 16.080 6.704 -2.813 1.00 51.62 94 THR A N 1
ATOM 781 C CA . THR A 1 94 ? 14.849 7.382 -2.376 1.00 51.62 94 THR A CA 1
ATOM 782 C C . THR A 1 94 ? 13.651 6.426 -2.332 1.00 51.62 94 THR A C 1
ATOM 784 O O . THR A 1 94 ? 12.755 6.607 -1.514 1.00 51.62 94 THR A O 1
ATOM 787 N N . CYS A 1 95 ? 13.636 5.377 -3.163 1.00 53.44 95 CYS A N 1
ATOM 788 C CA . CYS A 1 95 ? 12.595 4.346 -3.146 1.00 53.44 95 CYS A CA 1
ATOM 789 C C . CYS A 1 95 ? 12.781 3.330 -2.011 1.00 53.44 95 CYS A C 1
ATOM 791 O O . CYS A 1 95 ? 11.781 2.910 -1.440 1.00 53.44 95 CYS A O 1
ATOM 793 N N . SER A 1 96 ? 14.011 2.955 -1.642 1.00 58.84 96 SER A N 1
ATOM 794 C CA . SER A 1 96 ? 14.257 2.041 -0.512 1.00 58.84 96 SER A CA 1
ATOM 795 C C . SER A 1 96 ? 13.952 2.701 0.837 1.00 58.84 96 SER A C 1
ATOM 797 O O . SER A 1 96 ? 13.250 2.123 1.665 1.00 58.84 96 SER A O 1
ATOM 799 N N . SER A 1 97 ? 14.393 3.949 1.032 1.00 64.50 97 SER A N 1
ATOM 800 C CA . SER A 1 97 ? 14.001 4.769 2.190 1.00 64.50 97 SER A CA 1
ATOM 801 C C . SER A 1 97 ? 12.505 5.110 2.174 1.00 64.50 97 SER A C 1
ATOM 803 O O . SER A 1 97 ? 11.845 5.041 3.210 1.00 64.50 97 SER A O 1
ATOM 805 N N . GLY A 1 98 ? 11.947 5.391 0.993 1.00 68.12 98 GLY A N 1
ATOM 806 C CA . GLY A 1 98 ? 10.513 5.588 0.794 1.00 68.12 98 GLY A CA 1
ATOM 807 C C . GLY A 1 98 ? 9.692 4.355 1.169 1.00 68.12 98 GLY A C 1
ATOM 808 O O . GLY A 1 98 ? 8.691 4.485 1.862 1.00 68.12 98 GLY A O 1
ATOM 809 N N . LEU A 1 99 ? 10.128 3.147 0.800 1.00 72.19 99 LEU A N 1
ATOM 810 C CA . LEU A 1 99 ? 9.426 1.919 1.171 1.00 72.19 99 LEU A CA 1
ATOM 811 C C . LEU A 1 99 ? 9.384 1.734 2.681 1.00 72.19 99 LEU A C 1
ATOM 813 O O . LEU A 1 99 ? 8.312 1.470 3.208 1.00 72.19 99 LEU A O 1
ATOM 817 N N . MET A 1 100 ? 10.507 1.911 3.378 1.00 77.94 100 MET A N 1
ATOM 818 C CA . MET A 1 100 ? 10.556 1.752 4.836 1.00 77.94 100 MET A CA 1
ATOM 819 C C . MET A 1 100 ? 9.572 2.683 5.557 1.00 77.94 100 MET A C 1
ATOM 821 O O . MET A 1 100 ? 8.998 2.305 6.580 1.00 77.94 100 MET A O 1
ATOM 825 N N . GLU A 1 101 ? 9.322 3.868 4.999 1.00 78.56 101 GLU A N 1
ATOM 826 C CA . GLU A 1 101 ? 8.319 4.807 5.504 1.00 78.56 101 GLU A CA 1
ATOM 827 C C . GLU A 1 101 ? 6.904 4.581 4.952 1.00 78.56 101 GLU A C 1
ATOM 829 O O . GLU A 1 101 ? 5.951 5.136 5.501 1.00 78.56 101 GLU A O 1
ATOM 834 N N . ALA A 1 102 ? 6.734 3.761 3.914 1.00 79.06 102 ALA A N 1
ATOM 835 C CA . ALA A 1 102 ? 5.427 3.427 3.370 1.00 79.06 102 ALA A CA 1
ATOM 836 C C . ALA A 1 102 ? 4.637 2.540 4.342 1.00 79.06 102 ALA A C 1
ATOM 838 O O . ALA A 1 102 ? 5.179 1.650 5.005 1.00 79.06 102 ALA A O 1
ATOM 839 N N . PHE A 1 103 ? 3.329 2.787 4.406 1.00 85.06 103 PHE A N 1
ATOM 840 C CA . PHE A 1 103 ? 2.405 1.955 5.168 1.00 85.06 103 PHE A CA 1
ATOM 841 C C . PHE A 1 103 ? 2.253 0.579 4.525 1.00 85.06 103 PHE A C 1
ATOM 843 O O . PHE A 1 103 ? 2.297 0.454 3.297 1.00 85.06 103 PHE A O 1
ATOM 850 N N . LEU A 1 104 ? 2.035 -0.435 5.359 1.00 86.12 104 LEU A N 1
ATOM 851 C CA . LEU A 1 104 ? 1.655 -1.764 4.900 1.00 86.12 104 LEU A CA 1
ATOM 852 C C . LEU A 1 104 ? 0.303 -1.709 4.164 1.00 86.12 104 LEU A C 1
ATOM 854 O O . LEU A 1 104 ? -0.524 -0.836 4.455 1.00 86.12 104 LEU A O 1
ATOM 858 N N . PRO A 1 105 ? 0.078 -2.610 3.191 1.00 87.75 105 PRO A N 1
ATOM 859 C CA . PRO A 1 105 ? -1.206 -2.697 2.507 1.00 87.75 105 PRO A CA 1
ATOM 860 C C . PRO A 1 105 ? -2.318 -3.047 3.499 1.00 87.75 105 PRO A C 1
ATOM 862 O O . PRO A 1 105 ? -2.084 -3.717 4.506 1.00 87.75 105 PRO A O 1
ATOM 865 N N . CYS A 1 106 ? -3.535 -2.588 3.214 1.00 89.25 106 CYS A N 1
ATOM 866 C CA . CYS A 1 106 ? -4.685 -2.908 4.057 1.00 89.25 106 CYS A CA 1
ATOM 867 C C . CYS A 1 106 ? -5.053 -4.402 3.998 1.00 89.25 106 CYS A C 1
ATOM 869 O O . CYS A 1 106 ? -4.618 -5.135 3.103 1.00 89.25 106 CYS A O 1
ATOM 871 N N . SER A 1 107 ? -5.894 -4.835 4.941 1.00 90.25 107 SER A N 1
ATOM 872 C CA . SER A 1 107 ? -6.460 -6.182 4.930 1.00 90.25 107 SER A CA 1
ATOM 873 C C . SER A 1 107 ? -7.288 -6.442 3.670 1.00 90.25 107 SER A C 1
ATOM 875 O O . SER A 1 107 ? -7.867 -5.537 3.062 1.00 90.25 107 SER A O 1
ATOM 877 N N . GLU A 1 108 ? -7.371 -7.712 3.298 1.00 90.62 108 GLU A N 1
ATOM 878 C CA . GLU A 1 108 ? -8.158 -8.194 2.174 1.00 90.62 108 GLU A CA 1
ATOM 879 C C . GLU A 1 108 ? -9.629 -7.787 2.300 1.00 90.62 108 GLU A C 1
ATOM 881 O O . GLU A 1 108 ? -10.211 -7.304 1.330 1.00 90.62 108 GLU A O 1
ATOM 886 N N . ASP A 1 109 ? -10.207 -7.899 3.497 1.00 89.88 109 ASP A N 1
ATOM 887 C CA . ASP A 1 109 ? -11.606 -7.545 3.750 1.00 89.88 109 ASP A CA 1
ATOM 888 C C . ASP A 1 109 ? -11.894 -6.069 3.467 1.00 89.88 109 ASP A C 1
ATOM 890 O O . ASP A 1 109 ? -12.934 -5.743 2.885 1.00 89.88 109 ASP A O 1
ATOM 894 N N . LEU A 1 110 ? -10.963 -5.184 3.851 1.00 89.81 110 LEU A N 1
ATOM 895 C CA . LEU A 1 110 ? -11.049 -3.752 3.573 1.00 89.81 110 LEU A CA 1
ATOM 896 C C . LEU A 1 110 ? -10.923 -3.484 2.079 1.00 89.81 110 LEU A C 1
ATOM 898 O O . LEU A 1 110 ? -11.755 -2.770 1.516 1.00 89.81 110 LEU A O 1
ATOM 902 N N . TRP A 1 111 ? -9.921 -4.078 1.429 1.00 91.19 111 TRP A N 1
ATOM 903 C CA . TRP A 1 111 ? -9.685 -3.906 -0.003 1.00 91.19 111 TRP A CA 1
ATOM 904 C C . TRP A 1 111 ? -10.851 -4.408 -0.862 1.00 91.19 111 TRP A C 1
ATOM 906 O O . TRP A 1 111 ? -11.218 -3.771 -1.849 1.00 91.19 111 TRP A O 1
ATOM 916 N N . LYS A 1 112 ? -11.465 -5.526 -0.467 1.00 89.88 112 LYS A N 1
ATOM 917 C CA . LYS A 1 112 ? -12.593 -6.161 -1.162 1.00 89.88 112 LYS A CA 1
ATOM 918 C C . LYS A 1 112 ? -13.960 -5.621 -0.742 1.00 89.88 112 LYS A C 1
ATOM 920 O O . LYS A 1 112 ? -14.976 -6.230 -1.076 1.00 89.88 112 LYS A O 1
ATOM 925 N N . SER A 1 113 ? -14.012 -4.501 -0.021 1.00 91.75 113 SER A N 1
ATOM 926 C CA . SER A 1 113 ? -15.286 -3.899 0.374 1.00 91.75 113 SER A CA 1
ATOM 927 C C . SER A 1 113 ? -16.130 -3.554 -0.852 1.00 91.75 113 SER A C 1
ATOM 929 O O . SER A 1 113 ? -15.653 -2.935 -1.805 1.00 91.75 113 SER A O 1
ATOM 931 N N . SER A 1 114 ? -17.390 -3.978 -0.830 1.00 87.62 114 SER A N 1
ATOM 932 C CA . SER A 1 114 ? -18.275 -3.906 -2.002 1.00 87.62 114 SER A CA 1
ATOM 933 C C . SER A 1 114 ? -18.860 -2.510 -2.232 1.00 87.62 114 SER A C 1
ATOM 935 O O . SER A 1 114 ? -19.143 -2.126 -3.367 1.00 87.62 114 SER A O 1
ATOM 937 N N . ASN A 1 115 ? -19.034 -1.748 -1.155 1.00 91.38 115 ASN A N 1
ATOM 938 C CA . ASN A 1 115 ? -19.593 -0.402 -1.145 1.00 91.38 115 ASN A CA 1
ATOM 939 C C . ASN A 1 115 ? -19.036 0.401 0.044 1.00 91.38 115 ASN A C 1
ATOM 941 O O . ASN A 1 115 ? -18.217 -0.096 0.823 1.00 91.38 115 ASN A O 1
ATOM 945 N N . ARG A 1 116 ? -19.476 1.658 0.155 1.00 91.94 116 ARG A N 1
ATOM 946 C CA . ARG A 1 116 ? -19.037 2.592 1.194 1.00 91.94 116 ARG A CA 1
ATOM 947 C C . ARG A 1 116 ? -19.406 2.097 2.586 1.00 91.94 116 ARG A C 1
ATOM 949 O O . ARG A 1 116 ? -18.565 2.129 3.472 1.00 91.94 116 ARG A O 1
ATOM 956 N N . GLU A 1 117 ? -20.640 1.647 2.772 1.00 92.56 117 GLU A N 1
ATOM 957 C CA . GLU A 1 117 ? -21.184 1.252 4.070 1.00 92.56 117 GLU A CA 1
ATOM 958 C C . GLU A 1 117 ? -20.450 0.023 4.630 1.00 92.56 117 GLU A C 1
ATOM 960 O O . GLU A 1 117 ? -20.069 -0.004 5.800 1.00 92.56 117 GLU A O 1
ATOM 965 N N . ASP A 1 118 ? -20.191 -0.963 3.768 1.00 93.12 118 ASP A N 1
ATOM 966 C CA . ASP A 1 118 ? -19.389 -2.153 4.063 1.00 93.12 118 ASP A CA 1
ATOM 967 C C . ASP A 1 118 ? -17.949 -1.772 4.440 1.00 93.12 118 ASP A C 1
ATOM 969 O O . ASP A 1 118 ? -17.415 -2.241 5.448 1.00 93.12 118 ASP A O 1
ATOM 973 N N . TRP A 1 119 ? -17.339 -0.854 3.681 1.00 93.88 119 TRP A N 1
ATOM 974 C CA . TRP A 1 119 ? -16.007 -0.340 3.992 1.00 93.88 119 TRP A CA 1
ATOM 975 C C . TRP A 1 119 ? -15.966 0.389 5.340 1.00 93.88 119 TRP A C 1
ATOM 977 O O . TRP A 1 119 ? -15.074 0.121 6.140 1.00 93.88 119 TRP A O 1
ATOM 987 N N . GLU A 1 120 ? -16.923 1.275 5.629 1.00 91.69 120 GLU A N 1
ATOM 988 C CA . GLU A 1 120 ? -16.959 2.038 6.884 1.00 91.69 120 GLU A CA 1
ATOM 989 C C . GLU A 1 120 ? -17.089 1.122 8.104 1.00 91.69 120 GLU A C 1
ATOM 991 O O . GLU A 1 120 ? -16.407 1.335 9.111 1.00 91.69 120 GLU A O 1
ATOM 996 N N . ALA A 1 121 ? -17.936 0.091 8.018 1.00 91.56 121 ALA A N 1
ATOM 997 C CA . ALA A 1 121 ? -18.099 -0.894 9.081 1.00 91.56 121 ALA A CA 1
ATOM 998 C C . ALA A 1 121 ? -16.797 -1.671 9.329 1.00 91.56 121 ALA A C 1
ATOM 1000 O O . ALA A 1 121 ? -16.322 -1.749 10.465 1.00 91.56 121 ALA A O 1
ATOM 1001 N N . LYS A 1 122 ? -16.176 -2.184 8.260 1.00 91.62 122 LYS A N 1
ATOM 1002 C CA . LYS A 1 122 ? -14.906 -2.919 8.341 1.00 91.62 122 LYS A CA 1
ATOM 1003 C C . LYS A 1 122 ? -13.751 -2.040 8.807 1.00 91.62 122 LYS A C 1
ATOM 1005 O O . LYS A 1 122 ? -12.911 -2.509 9.564 1.00 91.62 122 LYS A O 1
ATOM 1010 N N . TYR A 1 123 ? -13.705 -0.776 8.390 1.00 88.69 123 TYR A N 1
ATOM 1011 C CA . TYR A 1 123 ? -12.645 0.158 8.770 1.00 88.69 123 TYR A CA 1
ATOM 1012 C C . TYR A 1 123 ? -12.734 0.531 10.247 1.00 88.69 123 TYR A C 1
ATOM 1014 O O . TYR A 1 123 ? -11.715 0.535 10.929 1.00 88.69 123 TYR A O 1
ATOM 1022 N N . LYS A 1 124 ? -13.943 0.774 10.773 1.00 88.25 124 LYS A N 1
ATOM 1023 C CA . LYS A 1 124 ? -14.148 0.979 12.216 1.00 88.25 124 LYS A CA 1
ATOM 1024 C C . LYS A 1 124 ? -13.735 -0.248 13.020 1.00 88.25 124 LYS A C 1
ATOM 1026 O O . LYS A 1 124 ? -12.966 -0.108 13.963 1.00 88.25 124 LYS A O 1
ATOM 1031 N N . HIS A 1 125 ? -14.163 -1.435 12.596 1.00 88.06 125 HIS A N 1
ATOM 1032 C CA . HIS A 1 125 ? -13.759 -2.682 13.240 1.00 88.06 125 HIS A CA 1
ATOM 1033 C C . HIS A 1 125 ? -12.234 -2.889 13.187 1.00 88.06 125 HIS A C 1
ATOM 1035 O O . HIS A 1 125 ? -11.632 -3.335 14.158 1.00 88.06 125 HIS A O 1
ATOM 1041 N N . ASP A 1 126 ? -11.578 -2.534 12.078 1.00 84.25 126 ASP A N 1
ATOM 1042 C CA . ASP A 1 126 ? -10.119 -2.609 11.966 1.00 84.25 126 ASP A CA 1
ATOM 1043 C C . ASP A 1 126 ? -9.410 -1.611 12.893 1.00 84.25 126 ASP A C 1
ATOM 1045 O O . ASP A 1 126 ? -8.381 -1.957 13.462 1.00 84.25 126 ASP A O 1
ATOM 1049 N N . LEU A 1 127 ? -9.964 -0.409 13.093 1.00 82.06 127 LEU A N 1
ATOM 1050 C CA . LEU A 1 127 ? -9.443 0.575 14.048 1.00 82.06 127 LEU A CA 1
ATOM 1051 C C . LEU A 1 127 ? -9.621 0.142 15.507 1.00 82.06 127 LEU A C 1
ATOM 1053 O O . LEU A 1 127 ? -8.692 0.296 16.289 1.00 82.06 127 LEU A O 1
ATOM 1057 N N . GLU A 1 128 ? -10.787 -0.393 15.874 1.00 84.31 128 GLU A N 1
ATOM 1058 C CA . GLU A 1 128 ? -11.084 -0.864 17.240 1.00 84.31 128 GLU A CA 1
ATOM 1059 C C . GLU A 1 128 ? -10.183 -2.023 17.669 1.00 84.31 128 GLU A C 1
ATOM 1061 O O . GLU A 1 128 ? -9.909 -2.213 18.852 1.00 84.31 128 GLU A O 1
ATOM 1066 N N . ARG A 1 129 ? -9.735 -2.810 16.693 1.00 81.19 129 ARG A N 1
ATOM 1067 C CA . ARG A 1 129 ? -8.936 -4.012 16.904 1.00 81.19 129 ARG A CA 1
ATOM 1068 C C . ARG A 1 129 ? -7.434 -3.728 16.976 1.00 81.19 129 ARG A C 1
ATOM 1070 O O . ARG A 1 129 ? -6.695 -4.578 17.466 1.00 81.19 129 ARG A O 1
ATOM 1077 N N . ARG A 1 130 ? -6.986 -2.568 16.481 1.00 79.50 130 ARG A N 1
ATOM 1078 C CA . ARG A 1 130 ? -5.584 -2.141 16.565 1.00 79.50 130 ARG A CA 1
ATOM 1079 C C . ARG A 1 130 ? -5.233 -1.789 17.998 1.00 79.50 130 ARG A C 1
ATOM 1081 O O . ARG A 1 130 ? -5.934 -1.018 18.650 1.00 79.50 130 ARG A O 1
ATOM 1088 N N . GLN A 1 131 ? -4.116 -2.326 18.460 1.00 76.12 131 GLN A N 1
ATOM 1089 C CA . GLN A 1 131 ? -3.572 -2.006 19.773 1.00 76.12 131 GLN A CA 1
ATOM 1090 C C . GLN A 1 131 ? -2.660 -0.779 19.720 1.00 76.12 131 GLN A C 1
ATOM 1092 O O . GLN A 1 131 ? -2.584 -0.014 20.682 1.00 76.12 131 GLN A O 1
ATOM 1097 N N . SER A 1 132 ? -1.982 -0.567 18.592 1.00 71.56 132 SER A N 1
ATOM 1098 C CA . SER A 1 132 ? -1.139 0.596 18.350 1.00 71.56 132 SER A CA 1
ATOM 1099 C C . SER A 1 132 ? -1.930 1.766 17.762 1.00 71.56 132 SER A C 1
ATOM 1101 O O . SER A 1 132 ? -2.891 1.622 17.004 1.00 71.56 132 SER A O 1
ATOM 1103 N N . THR A 1 133 ? -1.501 2.975 18.118 1.00 67.94 133 THR A N 1
ATOM 1104 C CA . THR A 1 133 ? -2.078 4.222 17.603 1.00 67.94 133 THR A CA 1
ATOM 1105 C C . THR A 1 133 ? -1.541 4.593 16.224 1.00 67.94 133 THR A C 1
ATOM 1107 O O . THR A 1 133 ? -2.148 5.419 15.542 1.00 67.94 133 THR A O 1
ATOM 1110 N N . GLU A 1 134 ? -0.418 4.001 15.812 1.00 72.56 134 GLU A N 1
ATOM 1111 C CA . GLU A 1 134 ? 0.242 4.285 14.544 1.00 72.56 134 GLU A CA 1
ATOM 1112 C C . GLU A 1 134 ? -0.058 3.213 13.497 1.00 72.56 134 GLU A C 1
ATOM 1114 O O . GLU A 1 134 ? -0.159 2.023 13.777 1.00 72.56 134 GLU A O 1
ATOM 1119 N N . MET A 1 135 ? -0.158 3.634 12.239 1.00 77.12 135 MET A N 1
ATOM 1120 C CA . MET A 1 135 ? -0.265 2.687 11.139 1.00 77.12 135 MET A CA 1
ATOM 1121 C C . MET A 1 135 ? 1.052 1.958 10.896 1.00 77.12 135 MET A C 1
ATOM 1123 O O . MET A 1 135 ? 2.119 2.571 10.823 1.00 77.12 135 MET A O 1
ATOM 1127 N N . LEU A 1 136 ? 0.949 0.645 10.694 1.00 84.38 136 LEU A N 1
ATOM 1128 C CA . LEU A 1 136 ? 2.091 -0.218 10.428 1.00 84.38 136 LEU A CA 1
ATOM 1129 C C . LEU A 1 136 ? 2.799 0.183 9.132 1.00 84.38 136 LEU A C 1
ATOM 1131 O O . LEU A 1 136 ? 2.168 0.394 8.093 1.00 84.38 136 LEU A O 1
ATOM 1135 N N . LYS A 1 137 ? 4.128 0.243 9.194 1.00 86.31 137 LYS A N 1
ATOM 1136 C CA . LYS A 1 137 ? 5.015 0.575 8.074 1.00 86.31 137 LYS A CA 1
ATOM 1137 C C . LYS A 1 137 ? 5.947 -0.589 7.756 1.00 86.31 137 LYS A C 1
ATOM 1139 O O . LYS A 1 137 ? 6.170 -1.456 8.600 1.00 86.31 137 LYS A O 1
ATOM 1144 N N . PHE A 1 138 ? 6.571 -0.585 6.579 1.00 82.75 138 PHE A N 1
ATOM 1145 C CA . PHE A 1 138 ? 7.562 -1.619 6.244 1.00 82.75 138 PHE A CA 1
ATOM 1146 C C . PHE A 1 138 ? 8.773 -1.621 7.174 1.00 82.75 138 PHE A C 1
ATOM 1148 O O . PHE A 1 138 ? 9.302 -2.692 7.459 1.00 82.75 138 PHE A O 1
ATOM 1155 N N . LYS A 1 139 ? 9.186 -0.468 7.717 1.00 82.31 139 LYS A N 1
ATOM 1156 C CA . LYS A 1 139 ? 10.234 -0.450 8.749 1.00 82.31 139 LYS A CA 1
ATOM 1157 C C . LYS A 1 139 ? 9.847 -1.246 9.993 1.00 82.31 139 LYS A C 1
ATOM 1159 O O . LYS A 1 139 ? 10.698 -1.911 10.564 1.00 82.31 139 LYS A O 1
ATOM 1164 N N . THR A 1 140 ? 8.571 -1.229 10.381 1.00 83.12 140 THR A N 1
ATOM 1165 C CA . THR A 1 140 ? 8.059 -2.027 11.501 1.00 83.12 140 THR A CA 1
ATOM 1166 C C . THR A 1 140 ? 8.202 -3.515 11.200 1.00 83.12 140 THR A C 1
ATOM 1168 O O . THR A 1 140 ? 8.679 -4.275 12.037 1.00 83.12 140 THR A O 1
ATOM 1171 N N . LEU A 1 141 ? 7.858 -3.917 9.973 1.00 83.50 141 LEU A N 1
ATOM 1172 C CA . LEU A 1 141 ? 8.036 -5.286 9.502 1.00 83.50 141 LEU A CA 1
ATOM 1173 C C . LEU A 1 141 ? 9.518 -5.700 9.490 1.00 83.50 141 LEU A C 1
ATOM 1175 O O . LEU A 1 141 ? 9.846 -6.766 10.002 1.00 83.50 141 LEU A O 1
ATOM 1179 N N . LYS A 1 142 ? 10.426 -4.863 8.976 1.00 81.56 142 LYS A N 1
ATOM 1180 C CA . LYS A 1 142 ? 11.869 -5.159 8.950 1.00 81.56 142 LYS A CA 1
ATOM 1181 C C . LYS A 1 142 ? 12.465 -5.252 10.357 1.00 81.56 142 LYS A C 1
ATOM 1183 O O . LYS A 1 142 ? 13.183 -6.200 10.661 1.00 81.56 142 LYS A O 1
ATOM 1188 N N . ASN A 1 143 ? 12.106 -4.320 11.235 1.00 79.69 143 ASN A N 1
ATOM 1189 C CA . ASN A 1 143 ? 12.560 -4.316 12.625 1.00 79.69 143 ASN A CA 1
ATOM 1190 C C . ASN A 1 143 ? 11.995 -5.504 13.420 1.00 79.69 143 ASN A C 1
ATOM 1192 O O . ASN A 1 143 ? 12.616 -5.924 14.391 1.00 79.69 143 ASN A O 1
ATOM 1196 N N . SER A 1 144 ? 10.883 -6.112 12.978 1.00 73.56 144 SER A N 1
ATOM 1197 C CA . SER A 1 144 ? 10.317 -7.297 13.635 1.00 73.56 144 SER A CA 1
ATOM 1198 C C . SER A 1 144 ? 11.219 -8.526 13.633 1.00 73.56 144 SER A C 1
ATOM 1200 O O . SER A 1 144 ? 11.111 -9.362 14.527 1.00 73.56 144 SER A O 1
ATOM 1202 N N . GLN A 1 145 ? 12.163 -8.603 12.692 1.00 67.31 145 GLN A N 1
ATOM 1203 C CA . GLN A 1 145 ? 13.193 -9.641 12.686 1.00 67.31 145 GLN A CA 1
ATOM 1204 C C . GLN A 1 145 ? 14.260 -9.435 13.774 1.00 67.31 145 GLN A C 1
ATOM 1206 O O . GLN A 1 145 ? 15.011 -10.361 14.063 1.00 67.31 145 GLN A O 1
ATOM 1211 N N . GLN A 1 146 ? 14.344 -8.235 14.357 1.00 63.94 146 GLN A N 1
ATOM 1212 C CA . GLN A 1 146 ? 15.370 -7.830 15.322 1.00 63.94 146 GLN A CA 1
ATOM 1213 C C . GLN A 1 146 ? 14.819 -7.627 16.743 1.00 63.94 146 GLN A C 1
ATOM 1215 O O . GLN A 1 146 ? 15.587 -7.256 17.628 1.00 63.94 146 GLN A O 1
ATOM 1220 N N . PHE A 1 147 ? 13.518 -7.850 16.984 1.00 60.91 147 PHE A N 1
ATOM 1221 C CA . PHE A 1 147 ? 12.917 -7.650 18.306 1.00 60.91 147 PHE A CA 1
ATOM 1222 C C . PHE A 1 147 ? 13.364 -8.724 19.303 1.00 60.91 147 PHE A C 1
ATOM 1224 O O . PHE A 1 147 ? 12.714 -9.753 19.491 1.00 60.91 147 PHE A O 1
ATOM 1231 N N . GLU A 1 148 ? 14.453 -8.429 20.004 1.00 51.84 148 GLU A N 1
ATOM 1232 C CA . GLU A 1 148 ? 14.758 -8.994 21.310 1.00 51.84 148 GLU A CA 1
ATOM 1233 C C . GLU A 1 148 ? 14.370 -7.971 22.394 1.00 51.84 148 GLU A C 1
ATOM 1235 O O . GLU A 1 148 ? 15.104 -7.038 22.693 1.00 51.84 148 GLU A O 1
ATOM 1240 N N . GLN A 1 149 ? 13.198 -8.191 23.001 1.00 51.97 149 GLN A N 1
ATOM 1241 C CA . GLN A 1 149 ? 12.810 -7.714 24.339 1.00 51.97 149 GLN A CA 1
ATOM 1242 C C . GLN A 1 149 ? 12.642 -6.189 24.552 1.00 51.97 149 GLN A C 1
ATOM 1244 O O . GLN A 1 149 ? 13.401 -5.563 25.289 1.00 51.97 149 GLN A O 1
ATOM 1249 N N . GLY A 1 150 ? 11.536 -5.625 24.051 1.00 51.22 150 GLY A N 1
ATOM 1250 C CA . GLY A 1 150 ? 10.990 -4.329 24.483 1.00 51.22 150 GLY A CA 1
ATOM 1251 C C . GLY A 1 150 ? 9.492 -4.409 24.820 1.00 51.22 150 GLY A C 1
ATOM 1252 O O . GLY A 1 150 ? 8.713 -5.025 24.097 1.00 51.22 150 GLY A O 1
ATOM 1253 N N . THR A 1 151 ? 9.060 -3.797 25.927 1.00 51.81 151 THR A N 1
ATOM 1254 C CA . THR A 1 151 ? 7.680 -3.870 26.459 1.00 51.81 151 THR A CA 1
ATOM 1255 C C . THR A 1 151 ? 6.641 -3.053 25.675 1.00 51.81 151 THR A C 1
ATOM 1257 O O . THR A 1 151 ? 5.456 -3.334 25.809 1.00 51.81 151 THR A O 1
ATOM 1260 N N . ASP A 1 152 ? 7.070 -2.075 24.865 1.00 55.09 152 ASP A N 1
ATOM 1261 C CA . ASP A 1 152 ? 6.213 -1.219 24.009 1.00 55.09 152 ASP A CA 1
ATOM 1262 C C . ASP A 1 152 ? 6.080 -1.776 22.570 1.00 55.09 152 ASP A C 1
ATOM 1264 O O . ASP A 1 152 ? 5.224 -1.385 21.780 1.00 55.09 152 ASP A O 1
ATOM 1268 N N . GLU A 1 153 ? 6.919 -2.754 22.225 1.00 62.50 153 GLU A N 1
ATOM 1269 C CA . GLU A 1 153 ? 6.993 -3.365 20.892 1.00 62.50 153 GLU A CA 1
ATOM 1270 C C . GLU A 1 153 ? 6.055 -4.575 20.755 1.00 62.50 153 GLU A C 1
ATOM 1272 O O . GLU A 1 153 ? 5.820 -5.063 19.649 1.00 62.50 153 GLU A O 1
ATOM 1277 N N . THR A 1 154 ? 5.464 -5.034 21.863 1.00 69.12 154 THR A N 1
ATOM 1278 C CA . THR A 1 154 ? 4.531 -6.169 21.913 1.00 69.12 154 THR A CA 1
ATOM 1279 C C . THR A 1 154 ? 3.220 -5.870 21.187 1.00 69.12 154 THR A C 1
ATOM 1281 O O . THR A 1 154 ? 2.827 -6.653 20.326 1.00 69.12 154 THR A O 1
ATOM 1284 N N . ALA A 1 155 ? 2.594 -4.719 21.448 1.00 75.12 155 ALA A N 1
ATOM 1285 C CA . ALA A 1 155 ? 1.338 -4.312 20.809 1.00 75.12 155 ALA A CA 1
ATOM 1286 C C . ALA A 1 155 ? 1.495 -4.126 19.289 1.00 75.12 155 ALA A C 1
ATOM 1288 O O . ALA A 1 155 ? 0.682 -4.590 18.493 1.00 75.12 155 ALA A O 1
ATOM 1289 N N . CYS A 1 156 ? 2.598 -3.501 18.874 1.00 76.38 156 CYS A N 1
ATOM 1290 C CA . CYS A 1 156 ? 2.931 -3.300 17.465 1.00 76.38 156 CYS A CA 1
ATOM 1291 C C . CYS A 1 156 ? 3.223 -4.631 16.747 1.00 76.38 156 CYS A C 1
ATOM 1293 O O . CYS A 1 156 ? 2.820 -4.836 15.601 1.00 76.38 156 CYS A O 1
ATOM 1295 N N . LEU A 1 157 ? 3.889 -5.566 17.432 1.00 81.12 157 LEU A N 1
ATOM 1296 C CA . LEU A 1 157 ? 4.144 -6.911 16.921 1.00 81.12 157 LEU A CA 1
ATOM 1297 C C . LEU A 1 157 ? 2.858 -7.745 16.813 1.00 81.12 157 LEU A C 1
ATOM 1299 O O . LEU A 1 157 ? 2.722 -8.529 15.873 1.00 81.12 157 LEU A O 1
ATOM 1303 N N . GLU A 1 158 ? 1.921 -7.594 17.749 1.00 83.25 158 GLU A N 1
ATOM 1304 C CA . GLU A 1 158 ? 0.603 -8.230 17.679 1.00 83.25 158 GLU A CA 1
ATOM 1305 C C . GLU A 1 158 ? -0.212 -7.694 16.502 1.00 83.25 158 GLU A C 1
ATOM 1307 O O . GLU A 1 158 ? -0.666 -8.493 15.681 1.00 83.25 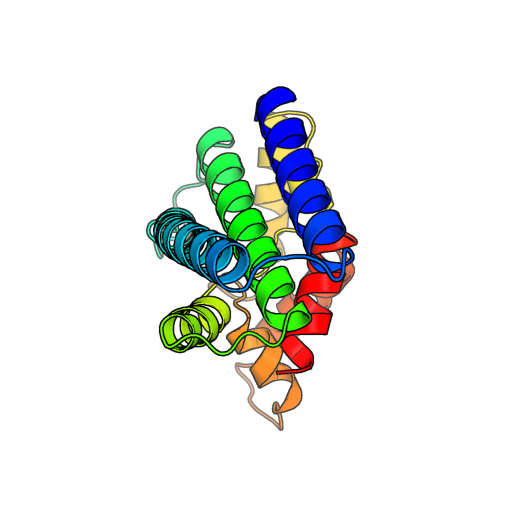158 GLU A O 1
ATOM 1312 N N . ASP A 1 159 ? -0.288 -6.369 16.343 1.00 83.88 159 ASP A N 1
ATOM 1313 C CA . ASP A 1 159 ? -0.917 -5.729 15.183 1.00 83.88 159 ASP A CA 1
ATOM 1314 C C . ASP A 1 159 ? -0.273 -6.187 13.866 1.00 83.88 159 ASP A C 1
ATOM 1316 O O . ASP A 1 159 ? -0.969 -6.414 12.875 1.00 83.88 159 ASP A O 1
ATOM 1320 N N . LEU A 1 160 ? 1.054 -6.356 13.838 1.00 85.62 160 LEU A N 1
ATOM 1321 C CA . LEU A 1 160 ? 1.780 -6.822 12.658 1.00 85.62 160 LEU A CA 1
ATOM 1322 C C . LEU A 1 160 ? 1.443 -8.270 12.295 1.00 85.62 160 LEU A C 1
ATOM 1324 O O . LEU A 1 160 ? 1.167 -8.552 11.128 1.00 85.62 160 LEU A O 1
ATOM 1328 N N . LYS A 1 161 ? 1.465 -9.188 13.270 1.00 86.69 161 LYS A N 1
ATOM 1329 C CA . LYS A 1 161 ? 1.104 -10.603 13.060 1.00 86.69 161 LYS A CA 1
ATOM 1330 C C . LYS A 1 161 ? -0.307 -10.727 12.517 1.00 86.69 161 LYS A C 1
ATOM 1332 O O . LYS A 1 161 ? -0.581 -11.484 11.590 1.00 86.69 161 LYS A O 1
ATOM 1337 N N . ASP A 1 162 ? -1.193 -9.962 13.117 1.00 87.44 162 ASP A N 1
ATOM 1338 C CA . ASP A 1 162 ? -2.587 -9.941 12.772 1.00 87.44 162 ASP A CA 1
ATOM 1339 C C . ASP A 1 162 ? -2.835 -9.311 11.381 1.00 87.44 162 ASP A C 1
ATOM 1341 O O . ASP A 1 162 ? -3.611 -9.846 10.585 1.00 87.44 162 ASP A O 1
ATOM 1345 N N . CYS A 1 163 ? -2.132 -8.224 11.047 1.00 85.44 163 CYS A N 1
ATOM 1346 C CA . CYS A 1 163 ? -2.126 -7.644 9.707 1.00 85.44 163 CYS A CA 1
ATOM 1347 C C . CYS A 1 163 ? -1.660 -8.680 8.674 1.00 85.44 163 CYS A C 1
ATOM 1349 O O . CYS A 1 163 ? -2.360 -8.932 7.693 1.00 85.44 163 CYS A O 1
ATOM 1351 N N . ALA A 1 164 ? -0.534 -9.352 8.935 1.00 86.44 164 ALA A N 1
ATOM 1352 C CA . ALA A 1 164 ? 0.027 -10.377 8.059 1.00 86.44 164 ALA A CA 1
ATOM 1353 C C . ALA A 1 164 ? -0.923 -11.565 7.819 1.00 86.44 164 ALA A C 1
ATOM 1355 O O . ALA A 1 164 ? -0.894 -12.158 6.743 1.00 86.44 164 ALA A O 1
ATOM 1356 N N . ALA A 1 165 ? -1.791 -11.889 8.780 1.00 88.81 165 ALA A N 1
ATOM 1357 C CA . ALA A 1 165 ? -2.776 -12.960 8.643 1.00 88.81 165 ALA A CA 1
ATOM 1358 C C . ALA A 1 165 ? -3.968 -12.602 7.736 1.00 88.81 165 ALA A C 1
ATOM 1360 O O . ALA A 1 165 ? -4.668 -13.502 7.275 1.00 88.81 165 ALA A O 1
ATOM 1361 N N . ARG A 1 166 ? -4.2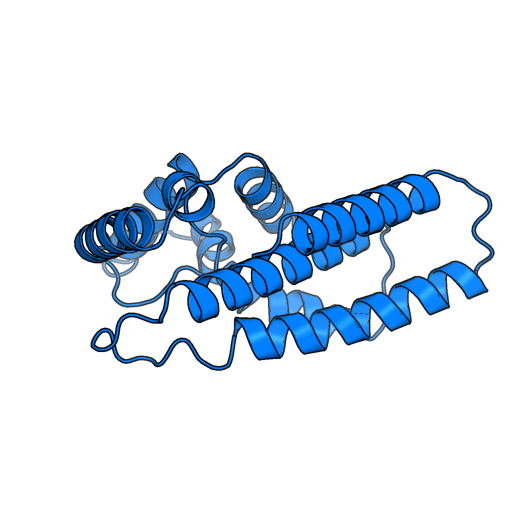23 -11.310 7.494 1.00 90.06 166 ARG A N 1
ATOM 1362 C CA . ARG A 1 166 ? -5.408 -10.828 6.760 1.00 90.06 166 ARG A CA 1
ATOM 1363 C C . ARG A 1 166 ? -5.104 -10.068 5.481 1.00 90.06 166 ARG A C 1
ATOM 1365 O O . ARG A 1 166 ? -6.035 -9.588 4.838 1.00 90.06 166 ARG A O 1
ATOM 1372 N N . VAL A 1 167 ? -3.843 -9.871 5.125 1.00 89.94 167 VAL A N 1
ATOM 1373 C CA . VAL A 1 167 ? -3.518 -9.292 3.820 1.00 89.94 167 VAL A CA 1
ATOM 1374 C C . VAL A 1 167 ? -3.921 -10.236 2.694 1.00 89.94 167 VAL A C 1
ATOM 1376 O O . VAL A 1 167 ? -3.934 -11.454 2.850 1.00 89.94 167 VAL A O 1
ATOM 1379 N N . ASP A 1 168 ? -4.196 -9.661 1.531 1.00 87.94 168 ASP A N 1
ATOM 1380 C CA . ASP A 1 168 ? -4.393 -10.449 0.323 1.00 87.94 168 ASP A CA 1
ATOM 1381 C C . ASP A 1 168 ? -3.064 -11.018 -0.208 1.00 87.94 168 ASP A C 1
ATOM 1383 O O . ASP A 1 168 ? -1.968 -10.663 0.235 1.00 87.94 168 ASP A O 1
ATOM 1387 N N . ALA A 1 169 ? -3.152 -11.893 -1.215 1.00 86.06 169 ALA A N 1
ATOM 1388 C CA . ALA A 1 169 ? -1.980 -12.500 -1.853 1.00 86.06 169 ALA A CA 1
ATOM 1389 C C . ALA A 1 169 ? -0.959 -11.460 -2.361 1.00 86.06 169 ALA A C 1
ATOM 1391 O O . ALA A 1 169 ? 0.252 -11.698 -2.322 1.00 86.06 169 ALA A O 1
ATOM 1392 N N . PHE A 1 170 ? -1.440 -10.292 -2.806 1.00 86.06 170 PHE A N 1
ATOM 1393 C CA . PHE A 1 170 ? -0.584 -9.173 -3.186 1.00 86.06 170 PHE A CA 1
ATOM 1394 C C . PHE A 1 170 ? 0.203 -8.648 -1.980 1.00 86.06 170 PHE A C 1
ATOM 1396 O O . PHE A 1 170 ? 1.432 -8.611 -2.023 1.00 86.06 170 PHE A O 1
ATOM 1403 N N . GLY A 1 171 ? -0.483 -8.284 -0.895 1.00 85.38 171 GLY A N 1
ATOM 1404 C CA . GLY A 1 171 ? 0.151 -7.759 0.307 1.00 85.38 171 GLY A CA 1
ATOM 1405 C C . GLY A 1 171 ? 1.122 -8.750 0.942 1.00 85.38 171 GLY A C 1
ATOM 1406 O O . GLY A 1 171 ? 2.220 -8.354 1.330 1.00 85.38 171 GLY A O 1
ATOM 1407 N N . ALA A 1 172 ? 0.780 -10.042 0.954 1.00 87.12 172 ALA A N 1
ATOM 1408 C CA . ALA A 1 172 ? 1.678 -11.102 1.405 1.00 87.12 172 ALA A CA 1
ATOM 1409 C C . ALA A 1 172 ? 2.967 -11.147 0.568 1.00 87.12 172 ALA A C 1
ATOM 1411 O O . ALA A 1 172 ? 4.064 -11.174 1.123 1.00 87.12 172 ALA A O 1
ATOM 1412 N N . THR A 1 173 ? 2.854 -11.071 -0.762 1.00 84.62 173 THR A N 1
ATOM 1413 C CA . THR A 1 173 ? 4.014 -11.050 -1.671 1.00 84.62 173 THR A CA 1
ATOM 1414 C C . THR A 1 173 ? 4.915 -9.845 -1.405 1.00 84.62 173 THR A C 1
ATOM 1416 O O . THR A 1 173 ? 6.133 -9.993 -1.309 1.00 84.62 173 THR A O 1
ATOM 1419 N N . VAL A 1 174 ? 4.329 -8.655 -1.243 1.00 83.44 174 VAL A N 1
ATOM 1420 C CA . VAL A 1 174 ? 5.090 -7.427 -0.970 1.00 83.44 174 VAL A CA 1
ATOM 1421 C C . VAL A 1 174 ? 5.805 -7.509 0.380 1.00 83.44 174 VAL A C 1
ATOM 1423 O O . VAL A 1 174 ? 6.978 -7.153 0.468 1.00 83.44 174 VAL A O 1
ATOM 1426 N N . MET A 1 175 ? 5.132 -7.992 1.427 1.00 85.69 175 MET A N 1
ATOM 1427 C CA . MET A 1 175 ? 5.744 -8.143 2.749 1.00 85.69 175 MET A CA 1
ATOM 1428 C C . MET A 1 175 ? 6.887 -9.156 2.738 1.00 85.69 175 MET A C 1
ATOM 1430 O O . MET A 1 175 ? 7.955 -8.866 3.269 1.00 85.69 175 MET A O 1
ATOM 1434 N N . MET A 1 176 ? 6.711 -10.298 2.070 1.00 83.50 176 MET A N 1
ATOM 1435 C CA . MET A 1 176 ? 7.774 -11.292 1.916 1.00 83.50 176 MET A CA 1
ATOM 1436 C C . MET A 1 176 ? 8.973 -10.729 1.150 1.00 83.50 176 MET A C 1
ATOM 1438 O O . MET A 1 176 ? 10.107 -10.907 1.585 1.00 83.50 176 MET A O 1
ATOM 1442 N N . ALA A 1 177 ? 8.739 -9.997 0.057 1.00 78.38 177 ALA A N 1
ATOM 1443 C CA . ALA A 1 177 ? 9.811 -9.340 -0.686 1.00 78.38 177 ALA A CA 1
ATOM 1444 C C . ALA A 1 177 ? 10.549 -8.300 0.173 1.00 78.38 177 ALA A C 1
ATOM 1446 O O . ALA A 1 177 ? 11.775 -8.237 0.146 1.00 78.38 177 ALA A O 1
ATOM 1447 N N . ALA A 1 178 ? 9.830 -7.524 0.988 1.00 77.06 178 ALA A N 1
ATOM 1448 C CA . ALA A 1 178 ? 10.437 -6.528 1.866 1.00 77.06 178 ALA A CA 1
ATOM 1449 C C . ALA A 1 178 ? 11.352 -7.135 2.946 1.00 77.06 178 ALA A C 1
ATOM 1451 O O . ALA A 1 178 ? 12.321 -6.490 3.338 1.00 77.06 178 ALA A O 1
ATOM 1452 N N . LEU A 1 179 ? 11.083 -8.367 3.399 1.00 76.88 179 LEU A N 1
ATOM 1453 C CA . LEU A 1 179 ? 11.931 -9.095 4.355 1.00 76.88 179 LEU A CA 1
ATOM 1454 C C . LEU A 1 179 ? 13.239 -9.626 3.745 1.00 76.88 179 LEU A C 1
ATOM 1456 O O . LEU A 1 179 ? 14.113 -10.067 4.486 1.00 76.88 179 LEU A O 1
ATOM 1460 N N . THR A 1 180 ? 13.372 -9.618 2.415 1.00 69.88 180 THR A N 1
ATOM 1461 C CA . THR A 1 180 ? 14.597 -10.057 1.718 1.00 69.88 180 THR A CA 1
ATOM 1462 C C . THR A 1 180 ? 15.614 -8.930 1.489 1.00 69.88 180 THR A C 1
ATOM 1464 O O . THR A 1 180 ? 16.687 -9.185 0.944 1.00 69.88 180 THR A O 1
ATOM 1467 N N . LEU A 1 181 ? 15.288 -7.700 1.911 1.00 63.25 181 LEU A N 1
ATOM 1468 C CA . LEU A 1 181 ? 16.109 -6.482 1.804 1.00 63.25 181 LEU A CA 1
ATOM 1469 C C . LEU A 1 181 ? 16.845 -6.173 3.102 1.00 63.25 181 LEU A C 1
ATOM 1471 O O . LEU A 1 181 ? 17.898 -5.503 3.050 1.00 63.25 181 LEU A O 1
#